Protein AF-A0A523G5W8-F1 (afdb_monomer_lite)

Structure (mmCIF, N/CA/C/O backbone):
data_AF-A0A523G5W8-F1
#
_entry.id   AF-A0A523G5W8-F1
#
loop_
_atom_site.group_PDB
_atom_site.id
_atom_site.type_symbol
_atom_site.label_atom_id
_atom_site.label_alt_id
_atom_site.label_comp_id
_atom_site.label_asym_id
_atom_site.label_entity_id
_atom_site.label_seq_id
_atom_site.pdbx_PDB_ins_code
_atom_site.Cartn_x
_atom_site.Cartn_y
_atom_site.Cartn_z
_atom_site.occupancy
_atom_site.B_iso_or_equiv
_atom_site.auth_seq_id
_atom_site.auth_comp_id
_atom_site.auth_asym_id
_atom_site.auth_atom_id
_atom_site.pdbx_PDB_model_num
ATOM 1 N N . MET A 1 1 ? 3.723 9.726 0.349 1.00 73.56 1 MET A N 1
ATOM 2 C CA . MET A 1 1 ? 2.885 10.886 0.750 1.00 73.56 1 MET A CA 1
ATOM 3 C C . MET A 1 1 ? 2.410 11.772 -0.408 1.00 73.56 1 MET A C 1
ATOM 5 O O . MET A 1 1 ? 1.254 12.168 -0.378 1.00 73.56 1 MET A O 1
ATOM 9 N N . ALA A 1 2 ? 3.226 12.083 -1.429 1.00 91.12 2 ALA A N 1
ATOM 10 C CA . ALA A 1 2 ? 2.817 12.979 -2.529 1.00 91.12 2 ALA A CA 1
ATOM 11 C C . ALA A 1 2 ? 1.546 12.518 -3.279 1.00 91.12 2 ALA A C 1
ATOM 13 O O . ALA A 1 2 ? 0.578 13.272 -3.350 1.00 91.12 2 ALA A O 1
ATOM 14 N N . ILE A 1 3 ? 1.516 11.265 -3.755 1.00 95.06 3 ILE A N 1
ATOM 15 C CA . ILE A 1 3 ? 0.357 10.681 -4.461 1.00 95.06 3 ILE A CA 1
ATOM 16 C C . ILE A 1 3 ? -0.900 10.713 -3.578 1.00 95.06 3 ILE A C 1
ATOM 18 O O . ILE A 1 3 ? -1.952 11.171 -4.020 1.00 95.06 3 ILE A O 1
ATOM 22 N N . GLY A 1 4 ? -0.775 10.297 -2.313 1.00 95.12 4 GLY A N 1
ATOM 23 C CA . GLY A 1 4 ? -1.896 10.258 -1.372 1.00 95.12 4 GLY A CA 1
ATOM 24 C C . GLY A 1 4 ? -2.529 11.625 -1.127 1.00 95.12 4 GLY A C 1
ATOM 25 O O . GLY A 1 4 ? -3.752 11.740 -1.142 1.00 95.12 4 GLY A O 1
ATOM 26 N N . ASN A 1 5 ? -1.719 12.680 -1.003 1.00 96.12 5 ASN A N 1
ATOM 27 C CA . ASN A 1 5 ? -2.231 14.046 -0.886 1.00 96.12 5 ASN A CA 1
ATOM 28 C C . ASN A 1 5 ? -3.017 14.473 -2.134 1.00 96.12 5 ASN A C 1
ATOM 30 O O . ASN A 1 5 ? -4.134 14.975 -2.012 1.00 96.12 5 ASN A O 1
ATOM 34 N N . THR A 1 6 ? -2.475 14.236 -3.332 1.00 97.06 6 THR A N 1
ATOM 35 C CA . THR A 1 6 ? -3.134 14.596 -4.599 1.00 97.06 6 THR A CA 1
ATOM 36 C C . THR A 1 6 ? -4.456 13.852 -4.787 1.00 97.06 6 THR A C 1
ATOM 38 O O . THR A 1 6 ? -5.463 14.452 -5.162 1.00 97.06 6 THR A O 1
ATOM 41 N N . ARG A 1 7 ? -4.480 12.552 -4.472 1.00 96.19 7 ARG A N 1
ATOM 42 C CA . ARG A 1 7 ? -5.667 11.694 -4.609 1.00 96.19 7 ARG A CA 1
ATOM 43 C C . ARG A 1 7 ? -6.665 11.839 -3.457 1.00 96.19 7 ARG A C 1
ATOM 45 O O . ARG A 1 7 ? -7.757 11.284 -3.546 1.00 96.19 7 ARG A O 1
ATOM 52 N N . ARG A 1 8 ? -6.330 12.604 -2.408 1.00 97.81 8 ARG A N 1
ATOM 53 C CA . ARG A 1 8 ? -7.103 12.716 -1.154 1.00 97.81 8 ARG A CA 1
ATOM 54 C C . ARG A 1 8 ? -7.315 11.356 -0.474 1.00 97.81 8 ARG A C 1
ATOM 56 O O . ARG A 1 8 ? -8.408 11.055 -0.003 1.00 97.81 8 ARG A O 1
ATOM 63 N N . ALA A 1 9 ? -6.265 10.541 -0.460 1.00 98.31 9 ALA A N 1
ATOM 64 C CA . ALA A 1 9 ? -6.221 9.276 0.261 1.00 98.31 9 ALA A CA 1
ATOM 65 C C . ALA A 1 9 ? -6.195 9.495 1.779 1.00 98.31 9 ALA A C 1
ATOM 67 O O . ALA A 1 9 ? -5.690 10.508 2.271 1.00 98.31 9 ALA A O 1
ATOM 68 N N . ASP A 1 10 ? -6.680 8.503 2.518 1.00 98.56 10 ASP A N 1
ATOM 69 C CA . ASP A 1 10 ? -6.488 8.433 3.960 1.00 98.56 10 ASP A CA 1
ATOM 70 C C . ASP A 1 10 ? -5.033 8.065 4.271 1.00 98.56 10 ASP A C 1
ATOM 72 O O . ASP A 1 10 ? -4.605 6.921 4.111 1.00 98.56 10 ASP A O 1
ATOM 76 N N . LEU A 1 11 ? -4.256 9.060 4.691 1.00 98.31 11 LEU A N 1
ATOM 77 C CA . LEU A 1 11 ? -2.820 8.903 4.895 1.00 98.31 11 LEU A CA 1
ATOM 78 C C . LEU A 1 11 ? -2.475 7.943 6.036 1.00 98.31 11 LEU A C 1
ATOM 80 O O . LEU A 1 11 ? -1.447 7.279 5.952 1.00 98.31 11 LEU A O 1
ATOM 84 N N . LEU A 1 12 ? -3.336 7.816 7.052 1.00 98.31 12 LEU A N 1
ATOM 85 C CA . LEU A 1 12 ? -3.105 6.862 8.135 1.00 98.31 12 LEU A CA 1
ATOM 86 C C . LEU A 1 12 ? -3.214 5.425 7.616 1.00 98.31 12 LEU A C 1
ATOM 88 O O . LEU A 1 12 ? -2.394 4.578 7.959 1.00 98.31 12 LEU A O 1
ATOM 92 N N . VAL A 1 13 ? -4.193 5.151 6.749 1.00 98.75 13 VAL A N 1
ATOM 93 C CA . VAL A 1 13 ? -4.319 3.835 6.105 1.00 98.75 13 VAL A CA 1
ATOM 94 C C . VAL A 1 13 ? -3.111 3.548 5.211 1.00 98.75 13 VAL A C 1
ATOM 96 O O . VAL A 1 13 ? -2.580 2.442 5.263 1.00 98.75 13 VAL A O 1
ATOM 99 N N . VAL A 1 14 ? -2.632 4.534 4.443 1.00 98.62 14 VAL A N 1
ATOM 100 C CA . VAL A 1 14 ? -1.438 4.369 3.591 1.00 98.62 14 VAL A CA 1
ATOM 101 C C . VAL A 1 14 ? -0.187 4.062 4.424 1.00 98.62 14 VAL A C 1
ATOM 103 O O . VAL A 1 14 ? 0.598 3.191 4.054 1.00 98.62 14 VAL A O 1
ATOM 106 N N . GLU A 1 15 ? 0.001 4.743 5.557 1.00 98.38 15 GLU A N 1
ATOM 107 C CA . GLU A 1 15 ? 1.122 4.488 6.472 1.00 98.38 15 GLU A CA 1
ATOM 108 C C . GLU A 1 15 ? 1.053 3.085 7.087 1.00 98.38 15 GLU A C 1
ATOM 110 O O . GLU A 1 15 ? 2.048 2.360 7.095 1.00 98.38 15 GLU A O 1
ATOM 115 N N . LEU A 1 16 ? -0.127 2.667 7.554 1.00 98.75 16 LEU A N 1
ATOM 116 C CA . LEU A 1 16 ? -0.322 1.326 8.108 1.00 98.75 16 LEU A C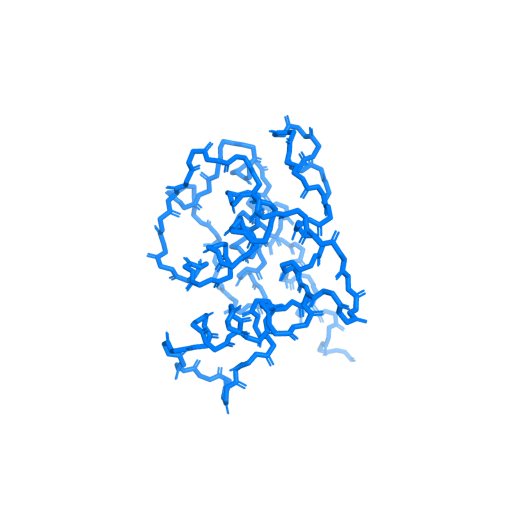A 1
ATOM 117 C C . LEU A 1 16 ? -0.126 0.236 7.050 1.00 98.75 16 LEU A C 1
ATOM 119 O O . LEU A 1 16 ? 0.493 -0.786 7.340 1.00 98.75 16 LEU A O 1
ATOM 123 N N . PHE A 1 17 ? -0.591 0.459 5.819 1.00 98.81 17 PHE A N 1
ATOM 124 C CA . PHE A 1 17 ? -0.347 -0.447 4.698 1.00 98.81 17 PHE A CA 1
ATOM 125 C C . PHE A 1 17 ? 1.156 -0.637 4.454 1.00 98.81 17 PHE A C 1
ATOM 127 O O . PHE A 1 17 ? 1.624 -1.774 4.371 1.00 98.81 17 PHE A O 1
ATOM 134 N N . ALA A 1 18 ? 1.927 0.454 4.410 1.00 98.25 18 ALA A N 1
ATOM 135 C CA . ALA A 1 18 ? 3.370 0.399 4.178 1.00 98.25 18 ALA A CA 1
ATOM 136 C C . ALA A 1 18 ? 4.105 -0.454 5.228 1.00 98.25 18 ALA A C 1
ATOM 138 O O . ALA A 1 18 ? 5.066 -1.139 4.895 1.00 98.25 18 ALA A O 1
ATOM 139 N N . LEU A 1 19 ? 3.630 -0.456 6.477 1.00 98.31 19 LEU A N 1
ATOM 140 C CA . LEU A 1 19 ? 4.205 -1.257 7.561 1.00 98.31 19 LEU A CA 1
ATOM 141 C C . LEU A 1 19 ? 3.768 -2.729 7.543 1.00 98.31 19 LEU A C 1
ATOM 143 O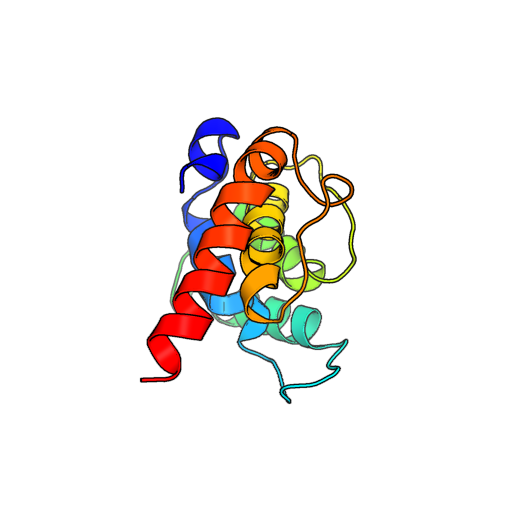 O . LEU A 1 19 ? 4.498 -3.582 8.046 1.00 98.31 19 LEU A O 1
ATOM 147 N N . LEU A 1 20 ? 2.566 -3.029 7.041 1.00 98.62 20 LEU A N 1
ATOM 148 C CA . LEU A 1 20 ? 1.900 -4.308 7.308 1.00 98.62 20 LEU A CA 1
ATOM 149 C C . LEU A 1 20 ? 1.760 -5.231 6.095 1.00 98.62 20 LEU A C 1
ATOM 151 O O . LEU A 1 20 ? 1.693 -6.440 6.318 1.00 98.62 20 LEU A O 1
ATOM 155 N N . HIS A 1 21 ? 1.713 -4.715 4.860 1.00 98.38 21 HIS A N 1
ATOM 156 C CA . HIS A 1 21 ? 1.292 -5.500 3.684 1.00 98.38 21 HIS A CA 1
ATOM 157 C C . HIS A 1 21 ? 2.123 -6.772 3.447 1.00 98.38 21 HIS A C 1
ATOM 159 O O . HIS A 1 21 ? 1.548 -7.830 3.206 1.00 98.38 21 HIS A O 1
ATOM 165 N N . ASP A 1 22 ? 3.440 -6.689 3.645 1.00 97.50 22 ASP A N 1
ATOM 166 C CA . ASP A 1 22 ? 4.378 -7.812 3.515 1.00 97.50 22 ASP A CA 1
ATOM 167 C C . ASP A 1 22 ? 4.797 -8.430 4.863 1.00 97.50 22 ASP A C 1
ATOM 169 O O . ASP A 1 22 ? 5.621 -9.344 4.917 1.00 97.50 22 ASP A O 1
ATOM 173 N N . SER A 1 23 ? 4.222 -7.977 5.983 1.00 97.62 23 SER A N 1
ATOM 174 C CA . SER A 1 23 ? 4.664 -8.382 7.332 1.00 97.62 23 SER A CA 1
ATOM 175 C C . SER A 1 23 ? 4.447 -9.864 7.651 1.00 97.62 23 SER A C 1
ATOM 177 O O . SER A 1 23 ? 5.026 -10.373 8.608 1.00 97.62 23 SER A O 1
ATOM 179 N N . GLN A 1 24 ? 3.596 -10.545 6.877 1.00 97.94 24 GLN A N 1
ATOM 180 C CA . GLN A 1 24 ? 3.250 -11.955 7.059 1.00 97.94 24 GLN A CA 1
ATOM 181 C C . GLN A 1 24 ? 3.775 -12.846 5.926 1.00 97.94 24 GLN A C 1
ATOM 183 O O . GLN A 1 24 ? 3.204 -13.911 5.674 1.00 97.94 24 GLN A O 1
ATOM 188 N N . ARG A 1 25 ? 4.847 -12.437 5.234 1.00 96.56 25 ARG A N 1
ATOM 189 C CA . ARG A 1 25 ? 5.577 -13.326 4.321 1.00 96.56 25 ARG A CA 1
ATOM 190 C C . ARG A 1 25 ? 6.231 -14.462 5.106 1.00 96.56 25 ARG A C 1
ATOM 192 O O . ARG A 1 25 ? 6.901 -14.240 6.110 1.00 96.56 25 ARG A O 1
ATOM 199 N N . GLU A 1 26 ? 6.039 -15.687 4.641 1.00 96.38 26 GLU A N 1
ATOM 200 C CA . GLU A 1 26 ? 6.683 -16.881 5.202 1.00 96.38 26 GLU A CA 1
ATOM 201 C C . GLU A 1 26 ? 8.027 -17.172 4.526 1.00 96.38 26 GLU A C 1
ATOM 203 O O . GLU A 1 26 ? 8.848 -17.920 5.058 1.00 96.38 26 GLU A O 1
ATOM 208 N N . ASN A 1 27 ? 8.257 -16.605 3.338 1.00 91.88 27 ASN A N 1
ATOM 209 C CA . ASN A 1 27 ? 9.492 -16.768 2.586 1.00 91.88 27 ASN A CA 1
ATOM 210 C C . ASN A 1 27 ? 9.749 -15.599 1.619 1.00 91.88 27 ASN A C 1
ATOM 212 O O . ASN A 1 27 ? 8.863 -14.798 1.333 1.00 91.88 27 ASN A O 1
ATOM 216 N N . GLU A 1 28 ? 10.972 -15.549 1.082 1.00 84.88 28 GLU A N 1
ATOM 217 C CA . GLU A 1 28 ? 11.422 -14.506 0.149 1.00 84.88 28 GLU A CA 1
ATOM 218 C C . GLU A 1 28 ? 11.030 -14.747 -1.320 1.00 84.88 28 GLU A C 1
ATOM 220 O O . GLU A 1 28 ? 11.265 -13.890 -2.170 1.00 84.88 28 GLU A O 1
ATOM 225 N N . GLY A 1 29 ? 10.444 -15.904 -1.631 1.00 85.31 29 GLY A N 1
ATOM 226 C CA . GLY A 1 29 ? 10.042 -16.297 -2.976 1.00 85.31 29 GLY A CA 1
ATOM 227 C C . GLY A 1 29 ? 8.555 -16.062 -3.240 1.00 85.31 29 GLY A C 1
ATOM 228 O O . GLY A 1 29 ? 8.025 -14.971 -3.034 1.00 85.31 29 GLY A O 1
ATOM 229 N N . ILE A 1 30 ? 7.893 -17.102 -3.753 1.00 84.88 30 ILE A N 1
ATOM 230 C CA . ILE A 1 30 ? 6.463 -17.087 -4.065 1.00 84.88 30 ILE A CA 1
ATOM 231 C C . ILE A 1 30 ? 5.684 -17.441 -2.798 1.00 84.88 30 ILE A C 1
ATOM 233 O O . ILE A 1 30 ? 5.818 -18.540 -2.260 1.00 84.88 30 ILE A O 1
ATOM 237 N N . ASP A 1 31 ? 4.829 -16.525 -2.361 1.00 93.38 31 ASP A N 1
ATOM 238 C CA . ASP A 1 31 ? 3.989 -16.706 -1.182 1.00 93.38 31 ASP A CA 1
ATOM 239 C C . ASP A 1 31 ? 2.578 -16.165 -1.444 1.00 93.38 31 ASP A C 1
ATOM 241 O O . ASP A 1 31 ? 2.245 -15.082 -0.988 1.00 93.38 31 ASP A O 1
ATOM 245 N N . PRO A 1 32 ? 1.717 -16.855 -2.206 1.00 91.25 32 PRO A N 1
ATOM 246 C CA . PRO A 1 32 ? 0.459 -16.272 -2.681 1.00 91.25 32 PRO A CA 1
ATOM 247 C C . PRO A 1 32 ? -0.527 -15.907 -1.560 1.00 91.25 32 PRO A C 1
ATOM 249 O O . PRO A 1 32 ? -1.435 -15.120 -1.786 1.00 91.25 32 PRO A O 1
ATOM 252 N N . GLY A 1 33 ? -0.357 -16.467 -0.357 1.00 96.44 33 GLY A N 1
ATOM 253 C CA . GLY A 1 33 ? -1.236 -16.229 0.791 1.00 96.44 33 GLY A CA 1
ATOM 254 C C . GLY A 1 33 ? -0.793 -15.100 1.726 1.00 96.44 33 GLY A C 1
ATOM 255 O O . GLY A 1 33 ? -1.473 -14.860 2.724 1.00 96.44 33 GLY A O 1
ATOM 256 N N . HIS A 1 34 ? 0.333 -14.421 1.463 1.00 97.94 34 HIS A N 1
ATOM 257 C CA . HIS A 1 34 ? 0.847 -13.398 2.386 1.00 97.94 34 HIS A CA 1
ATOM 258 C C . HIS A 1 34 ? -0.126 -12.229 2.572 1.00 97.94 34 HIS A C 1
ATOM 260 O O . HIS A 1 34 ? -0.319 -11.794 3.706 1.00 97.94 34 HIS A O 1
ATOM 266 N N . GLY A 1 35 ? -0.798 -11.783 1.505 1.00 98.19 35 GLY A N 1
ATOM 267 C CA . GLY A 1 35 ? -1.804 -10.721 1.574 1.00 98.19 35 GLY A CA 1
ATOM 268 C C . GLY A 1 35 ? -2.978 -11.079 2.491 1.00 98.19 35 GLY A C 1
ATOM 269 O O . GLY A 1 35 ? -3.356 -10.280 3.346 1.00 98.19 35 GLY A O 1
ATOM 270 N N . ASP A 1 36 ? -3.519 -12.298 2.384 1.00 98.50 36 ASP A N 1
ATOM 271 C CA . ASP A 1 36 ? -4.599 -12.773 3.262 1.00 98.50 36 ASP A CA 1
ATOM 272 C C . ASP A 1 36 ? -4.163 -12.787 4.732 1.00 98.50 36 ASP A C 1
ATOM 274 O O . ASP A 1 36 ? -4.836 -12.210 5.592 1.00 98.50 36 ASP A O 1
ATOM 278 N N . ARG A 1 37 ? -2.999 -13.387 5.023 1.00 98.69 37 ARG A N 1
ATOM 279 C CA . ARG A 1 37 ? -2.467 -13.458 6.392 1.00 98.69 37 ARG A CA 1
ATOM 280 C C . ARG A 1 37 ? -2.186 -12.067 6.960 1.00 98.69 37 ARG A C 1
ATOM 282 O O . ARG A 1 37 ? -2.504 -11.806 8.118 1.00 98.69 37 ARG A O 1
ATOM 289 N N . ALA A 1 38 ? -1.616 -11.167 6.160 1.00 98.69 38 ALA A N 1
ATOM 290 C CA . ALA A 1 38 ? -1.318 -9.799 6.567 1.00 98.69 38 ALA A CA 1
ATOM 291 C C . ALA A 1 38 ? -2.586 -8.976 6.825 1.00 98.69 38 ALA A C 1
ATOM 293 O O . ALA A 1 38 ? -2.623 -8.206 7.787 1.00 98.69 38 ALA A O 1
ATOM 294 N N . ALA A 1 39 ? -3.642 -9.163 6.030 1.00 98.81 39 ALA A N 1
ATOM 295 C CA . ALA A 1 39 ? -4.917 -8.485 6.240 1.00 98.81 39 ALA A CA 1
ATOM 296 C C . ALA A 1 39 ? -5.593 -8.944 7.542 1.00 98.81 39 ALA A C 1
ATOM 298 O O . ALA A 1 39 ? -6.067 -8.107 8.317 1.00 98.81 39 ALA A O 1
ATOM 299 N N . ASP A 1 40 ? -5.591 -10.254 7.808 1.00 98.75 40 ASP A N 1
ATOM 300 C CA . ASP A 1 40 ? -6.129 -10.826 9.046 1.00 98.75 40 ASP A CA 1
ATOM 301 C C . ASP A 1 40 ? -5.308 -10.374 10.269 1.00 98.75 40 ASP A C 1
ATOM 303 O O . ASP A 1 40 ? -5.867 -10.023 11.314 1.00 98.75 40 ASP A O 1
ATOM 307 N N . PHE A 1 41 ? -3.979 -10.304 10.127 1.00 98.69 41 PHE A N 1
ATOM 308 C CA . PHE A 1 41 ? -3.091 -9.775 11.158 1.00 98.69 41 PHE A CA 1
ATOM 309 C C . PHE A 1 41 ? -3.381 -8.298 11.450 1.00 98.69 41 PHE A C 1
ATOM 311 O O . PHE A 1 41 ? -3.578 -7.942 12.611 1.00 98.69 41 PHE A O 1
ATOM 318 N N . ALA A 1 42 ? -3.499 -7.450 10.424 1.00 98.69 42 ALA A N 1
ATOM 319 C CA . ALA A 1 42 ? -3.849 -6.039 10.584 1.00 98.69 42 ALA A CA 1
ATOM 320 C C . ALA A 1 42 ? -5.194 -5.861 11.315 1.00 98.69 42 ALA A C 1
ATOM 322 O O . ALA A 1 42 ? -5.285 -5.120 12.296 1.00 98.69 42 ALA A O 1
ATOM 323 N N . ALA A 1 43 ? -6.224 -6.621 10.931 1.00 98.69 43 ALA A N 1
ATOM 324 C CA . ALA A 1 43 ? -7.511 -6.603 11.624 1.00 98.69 43 ALA A CA 1
ATOM 325 C C . ALA A 1 43 ? -7.385 -6.963 13.115 1.00 98.69 43 ALA A C 1
ATOM 327 O O . ALA A 1 43 ? -7.991 -6.308 13.966 1.00 98.69 43 ALA A O 1
ATOM 328 N N . ALA A 1 44 ? -6.557 -7.955 13.451 1.00 98.50 44 ALA A N 1
ATOM 329 C CA . ALA A 1 44 ? -6.325 -8.385 14.829 1.00 98.50 44 ALA A CA 1
ATOM 330 C C . ALA A 1 44 ? -5.520 -7.383 15.687 1.00 98.50 44 ALA A C 1
ATOM 332 O O . ALA A 1 44 ? -5.539 -7.493 16.925 1.00 98.50 44 ALA A O 1
ATOM 333 N N . LEU A 1 45 ? -4.803 -6.443 15.057 1.00 98.50 45 LEU A N 1
ATOM 334 C CA . LEU A 1 45 ? -4.066 -5.356 15.715 1.00 98.50 45 LEU A CA 1
ATOM 335 C C . LEU A 1 45 ? -4.925 -4.104 15.955 1.00 98.50 45 LEU A C 1
ATOM 337 O O . LEU A 1 45 ? -4.594 -3.313 16.849 1.00 98.50 45 LEU A O 1
ATOM 341 N N . ASN A 1 46 ? -6.020 -3.924 15.208 1.00 98.38 46 ASN A N 1
ATOM 342 C CA . ASN A 1 46 ? -6.943 -2.813 15.429 1.00 98.38 46 ASN A CA 1
ATOM 343 C C . ASN A 1 46 ? -7.522 -2.867 16.856 1.00 98.38 46 ASN A C 1
ATOM 345 O O . ASN A 1 46 ? -7.760 -3.937 17.416 1.00 98.38 46 ASN A O 1
ATOM 349 N N . LEU A 1 47 ? -7.714 -1.697 17.460 1.00 97.56 47 LEU A N 1
ATOM 350 C CA . LEU A 1 47 ? -8.055 -1.461 18.870 1.00 97.56 47 LEU A CA 1
ATOM 351 C C . LEU A 1 47 ? -6.988 -1.885 19.899 1.00 97.56 47 LEU A C 1
ATOM 353 O O . LEU A 1 47 ? -7.193 -1.684 21.096 1.00 97.56 47 LEU A O 1
ATOM 357 N N . LYS A 1 48 ? -5.842 -2.433 19.469 1.00 97.44 48 LYS A N 1
ATOM 358 C CA . LYS A 1 48 ? -4.676 -2.689 20.340 1.00 97.44 48 LYS A CA 1
ATOM 359 C C . LYS A 1 48 ? -3.544 -1.700 20.092 1.00 97.44 48 LYS A C 1
ATOM 361 O O . LYS A 1 48 ? -2.948 -1.214 21.047 1.00 97.44 48 LYS A O 1
ATOM 366 N N . PHE A 1 49 ? -3.253 -1.421 18.821 1.00 97.94 49 PHE A N 1
ATOM 367 C CA . PHE A 1 49 ? -2.144 -0.549 18.410 1.00 97.94 49 PHE A CA 1
ATOM 368 C C . PHE A 1 49 ? -2.595 0.702 17.653 1.00 97.94 49 PHE A C 1
ATOM 370 O O . PHE A 1 49 ? -1.882 1.701 17.639 1.00 97.94 49 PHE A O 1
ATOM 377 N N . TYR A 1 50 ? -3.779 0.663 17.051 1.00 97.38 50 TYR A N 1
ATOM 378 C CA . TYR A 1 50 ? -4.408 1.782 16.355 1.00 97.38 50 TYR A CA 1
ATOM 379 C C . TYR A 1 50 ? -5.929 1.641 16.434 1.00 97.38 50 TYR A C 1
ATOM 381 O O . TYR A 1 50 ? -6.425 0.558 16.726 1.00 97.38 50 TYR A O 1
ATOM 389 N N . ASP A 1 51 ? -6.661 2.728 16.203 1.00 98.06 51 ASP A N 1
ATOM 390 C CA . ASP A 1 51 ? -8.126 2.778 16.291 1.00 98.06 51 ASP A CA 1
ATOM 391 C C . ASP A 1 51 ? -8.704 3.311 14.974 1.00 98.06 51 ASP A C 1
ATOM 393 O O . ASP A 1 51 ? -8.973 4.504 14.812 1.00 98.06 51 ASP A O 1
ATOM 397 N N . LEU A 1 52 ? -8.797 2.422 13.983 1.00 98.56 52 LEU A N 1
ATOM 398 C CA . LEU A 1 52 ? -9.402 2.724 12.691 1.00 98.56 52 LEU A CA 1
ATOM 399 C C . LEU A 1 52 ? -10.920 2.583 12.761 1.00 98.56 52 LEU A C 1
ATOM 401 O O . LEU A 1 52 ? -11.456 1.594 13.272 1.00 98.56 52 LEU A O 1
ATOM 405 N N . LYS A 1 53 ? -11.623 3.531 12.133 1.00 98.50 53 LYS A N 1
ATOM 406 C CA . LYS A 1 53 ? -13.059 3.396 11.865 1.00 98.50 53 LYS A CA 1
ATOM 407 C C . LYS A 1 53 ? -13.311 2.179 10.968 1.00 98.50 53 LYS A C 1
ATOM 409 O O . LYS A 1 53 ? -12.446 1.846 10.156 1.00 98.50 53 LYS A O 1
ATOM 414 N N . PRO A 1 54 ? -14.521 1.588 10.994 1.00 98.44 54 PRO A N 1
ATOM 415 C CA . PRO A 1 54 ? -14.840 0.419 10.175 1.00 98.44 54 PRO A CA 1
ATOM 416 C C . PRO A 1 54 ? -14.490 0.573 8.688 1.00 98.44 54 PRO A C 1
ATOM 418 O O . PRO A 1 54 ? -13.924 -0.341 8.105 1.00 98.44 54 PRO A O 1
ATOM 421 N N . SER A 1 55 ? -14.743 1.742 8.089 1.00 98.31 55 SER A N 1
ATOM 422 C CA . SER A 1 55 ? -14.409 2.003 6.682 1.00 98.31 55 SER A CA 1
ATOM 423 C C . SER A 1 55 ? -12.903 2.084 6.414 1.00 98.31 55 SER A C 1
ATOM 425 O O . SER A 1 55 ? -12.447 1.641 5.370 1.00 98.31 55 SER A O 1
ATOM 427 N N . GLN A 1 56 ? -12.123 2.640 7.346 1.00 98.81 56 GLN A N 1
ATOM 428 C CA . GLN A 1 56 ? -10.664 2.720 7.214 1.00 98.81 56 GLN A CA 1
ATOM 429 C C . GLN A 1 56 ? -10.032 1.336 7.378 1.00 98.81 56 GLN A C 1
ATOM 431 O O . GLN A 1 56 ? -9.092 0.997 6.666 1.00 98.81 56 GLN A O 1
ATOM 436 N N . LEU A 1 57 ? -10.563 0.531 8.305 1.00 98.81 57 LEU A N 1
ATOM 437 C CA . LEU A 1 57 ? -10.117 -0.842 8.496 1.00 98.81 57 LEU A CA 1
ATOM 438 C C . LEU A 1 57 ? -10.413 -1.696 7.258 1.00 98.81 57 LEU A C 1
ATOM 440 O O . LEU A 1 57 ? -9.542 -2.431 6.811 1.00 98.81 57 LEU A O 1
ATOM 444 N N . ASP A 1 58 ? -11.606 -1.553 6.680 1.00 98.81 58 ASP A N 1
ATOM 445 C CA . ASP A 1 58 ? -11.986 -2.227 5.435 1.00 98.81 58 ASP A CA 1
ATOM 446 C C . ASP A 1 58 ? -11.064 -1.841 4.266 1.00 98.81 58 ASP A C 1
ATOM 448 O O . ASP A 1 58 ? -10.553 -2.714 3.562 1.00 98.81 58 ASP A O 1
ATOM 452 N N . GLN A 1 59 ? -10.752 -0.546 4.123 1.00 98.88 59 GLN A N 1
ATOM 453 C CA . GLN A 1 59 ? -9.772 -0.062 3.145 1.00 98.88 59 GLN A CA 1
ATOM 454 C C . GLN A 1 59 ? -8.382 -0.666 3.376 1.00 98.88 59 GLN A C 1
ATOM 456 O O . GLN A 1 59 ? -7.766 -1.134 2.421 1.00 98.88 59 GLN A O 1
ATOM 461 N N . LEU A 1 60 ? -7.890 -0.683 4.622 1.00 98.88 60 LEU A N 1
ATOM 462 C CA . LEU A 1 60 ? -6.584 -1.252 4.963 1.00 98.88 60 LEU A CA 1
ATOM 463 C C . LEU A 1 60 ? -6.527 -2.748 4.634 1.00 98.88 60 LEU A C 1
ATOM 465 O O . LEU A 1 60 ? -5.618 -3.190 3.935 1.00 98.88 60 LEU A O 1
ATOM 469 N N . CYS A 1 61 ? -7.504 -3.524 5.105 1.00 98.88 61 CYS A N 1
ATOM 470 C CA . CYS A 1 61 ? -7.556 -4.965 4.879 1.00 98.88 61 CYS A CA 1
ATOM 471 C C . CYS A 1 61 ? -7.696 -5.304 3.390 1.00 98.88 61 CYS A C 1
ATOM 473 O O . CYS A 1 61 ? -7.017 -6.211 2.918 1.00 98.88 61 CYS A O 1
ATOM 475 N N . THR A 1 62 ? -8.518 -4.564 2.640 1.00 98.81 62 THR A N 1
ATOM 476 C CA . THR A 1 62 ? -8.665 -4.744 1.186 1.00 98.81 62 THR A CA 1
ATOM 477 C C . THR A 1 62 ? -7.370 -4.412 0.453 1.00 98.81 62 THR A C 1
ATOM 479 O O . THR A 1 62 ? -6.917 -5.194 -0.383 1.00 98.81 62 THR A O 1
ATOM 482 N N . ALA A 1 63 ? -6.742 -3.280 0.788 1.00 98.75 63 ALA A N 1
ATOM 483 C CA . ALA A 1 63 ? -5.484 -2.878 0.177 1.00 98.75 63 ALA A CA 1
ATOM 484 C C . ALA A 1 63 ? -4.395 -3.931 0.410 1.00 98.75 63 ALA A C 1
ATOM 486 O O . ALA A 1 63 ? -3.742 -4.328 -0.549 1.00 98.75 63 ALA A O 1
ATOM 487 N N . ILE A 1 64 ? -4.244 -4.418 1.648 1.00 98.81 64 ILE A N 1
ATOM 488 C CA . ILE A 1 64 ? -3.270 -5.459 1.998 1.00 98.81 64 ILE A CA 1
ATOM 489 C C . ILE A 1 64 ? -3.566 -6.769 1.263 1.00 98.81 64 ILE A C 1
ATOM 491 O O . ILE A 1 64 ? -2.6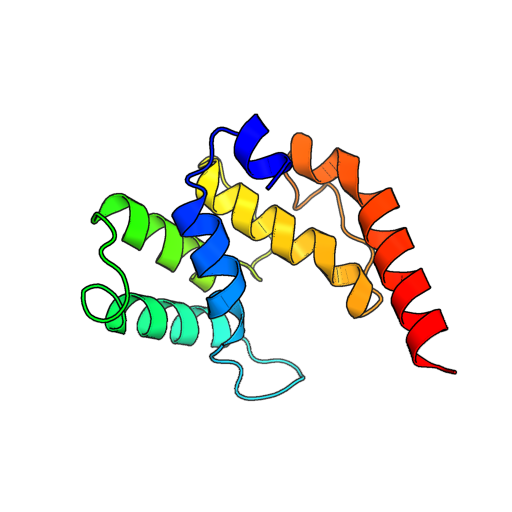54 -7.344 0.674 1.00 98.81 64 ILE A O 1
ATOM 495 N N . ARG A 1 65 ? -4.820 -7.234 1.265 1.00 98.56 65 ARG A N 1
ATOM 496 C CA . ARG A 1 65 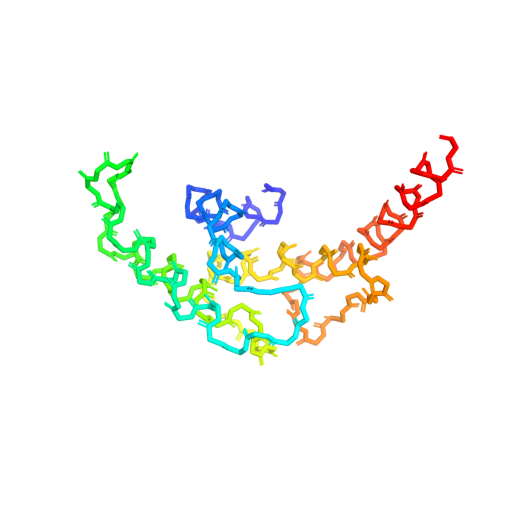? -5.175 -8.555 0.731 1.00 98.56 65 ARG A CA 1
ATOM 497 C C . ARG A 1 65 ? -4.842 -8.707 -0.751 1.00 98.56 65 ARG A C 1
ATOM 499 O O . ARG A 1 65 ? -4.333 -9.746 -1.147 1.00 98.56 65 ARG A O 1
ATOM 506 N N . PHE A 1 66 ? -5.087 -7.661 -1.538 1.00 98.19 66 PHE A N 1
ATOM 507 C CA . PHE A 1 66 ? -5.051 -7.730 -3.002 1.00 98.19 66 PHE A CA 1
ATOM 508 C C . PHE A 1 66 ? -3.916 -6.918 -3.645 1.00 98.19 66 PHE A C 1
ATOM 510 O O . PHE A 1 66 ? -3.932 -6.686 -4.855 1.00 98.19 66 PHE A O 1
ATOM 517 N N . HIS A 1 67 ? -2.919 -6.452 -2.879 1.00 97.69 67 HIS A N 1
ATOM 518 C CA . HIS A 1 67 ? -1.873 -5.580 -3.439 1.00 97.69 67 HIS A CA 1
ATOM 519 C C . HIS A 1 67 ? -1.092 -6.231 -4.597 1.00 97.69 67 HIS A C 1
ATOM 521 O O . HIS A 1 67 ? -0.770 -5.556 -5.583 1.00 97.69 67 HIS A O 1
ATOM 527 N N . SER A 1 68 ? -0.909 -7.554 -4.535 1.00 94.50 68 SER A N 1
ATOM 528 C CA . SER A 1 68 ? -0.190 -8.364 -5.525 1.00 94.50 68 SER A CA 1
ATOM 529 C C . SER A 1 68 ? -1.025 -8.817 -6.742 1.00 94.50 68 SER A C 1
ATOM 531 O O . SER A 1 68 ? -0.462 -9.372 -7.686 1.00 94.50 68 SER A O 1
ATOM 533 N N . ASP A 1 69 ? -2.337 -8.553 -6.790 1.00 93.44 69 ASP A N 1
ATOM 534 C CA . ASP A 1 69 ? -3.242 -9.147 -7.800 1.00 93.44 69 ASP A CA 1
ATOM 535 C C . ASP A 1 69 ? -3.216 -8.438 -9.168 1.00 93.44 69 ASP A C 1
ATOM 537 O O . ASP A 1 69 ? -3.750 -8.934 -10.162 1.00 93.44 69 ASP A O 1
ATOM 541 N N . GLY A 1 70 ? -2.560 -7.278 -9.255 1.00 89.38 70 GLY A N 1
ATOM 542 C CA . GLY A 1 70 ? -2.373 -6.556 -10.518 1.00 89.38 70 GLY A CA 1
ATOM 543 C C . GLY A 1 70 ? -3.617 -5.819 -11.031 1.00 89.38 70 GLY A C 1
ATOM 544 O O . GLY A 1 70 ? -3.710 -5.529 -12.224 1.00 89.38 70 GLY A O 1
ATOM 545 N N . GLU A 1 71 ? -4.569 -5.492 -10.159 1.00 92.69 71 GLU A N 1
ATOM 546 C CA . GLU A 1 71 ? -5.744 -4.677 -10.497 1.00 92.69 71 GLU A CA 1
ATOM 547 C C . GLU A 1 71 ? -5.539 -3.185 -10.196 1.00 92.69 71 GLU A C 1
ATOM 549 O O . GLU A 1 71 ? -4.643 -2.811 -9.442 1.00 92.69 71 GLU A O 1
ATOM 554 N N . ILE A 1 72 ? -6.394 -2.320 -10.752 1.00 96.62 72 ILE A N 1
ATOM 555 C CA . ILE A 1 72 ? -6.542 -0.924 -10.311 1.00 96.62 72 ILE A CA 1
ATOM 556 C C . ILE A 1 72 ? -7.878 -0.746 -9.589 1.00 96.62 72 ILE A C 1
ATOM 558 O O . ILE A 1 72 ? -8.861 -1.404 -9.922 1.00 96.62 72 ILE A O 1
ATOM 562 N N . HIS A 1 73 ? -7.934 0.176 -8.635 1.00 98.06 73 HIS A N 1
ATOM 563 C CA . HIS A 1 73 ? -9.102 0.427 -7.806 1.00 98.06 73 HIS A CA 1
ATOM 564 C C . HIS A 1 73 ? -9.552 1.893 -7.882 1.00 98.06 73 HIS A C 1
ATOM 566 O O . HIS A 1 73 ? -8.748 2.817 -8.027 1.00 98.06 73 HIS A O 1
ATOM 572 N N . SER A 1 74 ? -10.863 2.127 -7.779 1.00 97.44 74 SER A N 1
ATOM 573 C CA . SER A 1 74 ? -11.437 3.479 -7.827 1.00 97.44 74 SER A CA 1
ATOM 574 C C . SER A 1 74 ? -11.312 4.238 -6.505 1.00 97.44 74 SER A C 1
ATOM 576 O O . SER A 1 74 ? -11.286 5.468 -6.510 1.00 97.44 74 SER A O 1
ATOM 578 N N . ASP A 1 75 ? -11.246 3.527 -5.376 1.00 98.50 75 ASP A N 1
ATOM 579 C CA . ASP A 1 75 ? -10.997 4.139 -4.066 1.00 98.50 75 ASP A CA 1
ATOM 580 C C . ASP A 1 75 ? -9.578 4.744 -4.021 1.00 98.50 75 ASP A C 1
ATOM 582 O O . ASP A 1 75 ? -8.598 4.040 -4.299 1.00 98.50 75 ASP A O 1
ATOM 586 N N . PRO A 1 76 ? -9.439 6.041 -3.688 1.00 98.44 76 PRO A N 1
ATOM 587 C CA . PRO A 1 76 ? -8.153 6.724 -3.722 1.00 98.44 76 PRO A CA 1
ATOM 588 C C . PRO A 1 76 ? -7.159 6.195 -2.686 1.00 98.44 76 PRO A C 1
ATOM 590 O O . PRO A 1 76 ? -5.961 6.203 -2.970 1.00 98.44 76 PRO A O 1
ATOM 593 N N . THR A 1 77 ? -7.623 5.731 -1.525 1.00 98.75 77 THR A N 1
ATOM 594 C CA . THR A 1 77 ? -6.779 5.186 -0.458 1.00 98.75 77 THR A CA 1
ATOM 595 C C . THR A 1 77 ? -6.196 3.844 -0.873 1.00 98.75 77 THR A C 1
ATOM 597 O O . THR A 1 77 ? -4.974 3.691 -0.864 1.00 98.75 77 THR A O 1
ATOM 600 N N . ILE A 1 78 ? -7.047 2.911 -1.314 1.00 98.81 78 ILE A N 1
ATOM 601 C CA . ILE A 1 78 ? -6.615 1.575 -1.758 1.00 98.81 78 ILE A CA 1
ATOM 602 C C . ILE A 1 78 ? -5.636 1.697 -2.928 1.00 98.81 78 ILE A C 1
ATOM 604 O O . ILE A 1 78 ? -4.533 1.158 -2.871 1.00 98.81 78 ILE A O 1
ATOM 608 N N . GLN A 1 79 ? -5.982 2.483 -3.953 1.00 98.62 79 GLN A N 1
ATOM 609 C CA . GLN A 1 79 ? -5.098 2.642 -5.107 1.00 98.62 79 GLN A CA 1
ATOM 610 C C . GLN A 1 79 ? -3.774 3.321 -4.740 1.00 98.62 79 GLN A C 1
ATOM 612 O O . GLN A 1 79 ? -2.748 2.959 -5.297 1.00 98.62 79 GLN A O 1
ATOM 617 N N . THR A 1 80 ? -3.759 4.271 -3.798 1.00 98.69 80 THR A N 1
ATOM 618 C CA . THR A 1 80 ? -2.499 4.903 -3.361 1.00 98.69 80 THR A CA 1
ATOM 619 C C . THR A 1 80 ? -1.575 3.900 -2.670 1.00 98.69 80 THR A C 1
ATOM 621 O O . THR A 1 80 ? -0.362 3.971 -2.858 1.00 98.69 80 THR A O 1
ATOM 624 N N . CYS A 1 81 ? -2.131 2.968 -1.890 1.00 98.69 81 CYS A N 1
ATOM 625 C CA . CYS A 1 81 ? -1.362 1.881 -1.285 1.00 98.69 81 CYS A CA 1
ATOM 626 C C . CYS A 1 81 ? -0.692 1.028 -2.369 1.00 98.69 81 CYS A C 1
ATOM 628 O O . CYS A 1 81 ? 0.519 0.826 -2.347 1.00 98.69 81 CYS A O 1
ATOM 630 N N . TRP A 1 82 ? -1.470 0.607 -3.367 1.00 98.62 82 TRP A N 1
ATOM 631 C CA . TRP A 1 82 ? -0.965 -0.200 -4.477 1.00 98.62 82 TRP A CA 1
ATOM 632 C C . TRP A 1 82 ? 0.008 0.558 -5.377 1.00 98.62 82 TRP A C 1
ATOM 634 O O . TRP A 1 82 ? 0.975 -0.027 -5.850 1.00 98.62 82 TRP A O 1
ATOM 644 N N . ASP A 1 83 ? -0.210 1.857 -5.600 1.00 98.44 83 ASP A N 1
ATOM 645 C CA . ASP A 1 83 ? 0.737 2.698 -6.330 1.00 98.44 83 ASP A CA 1
ATOM 646 C C . ASP A 1 83 ? 2.092 2.719 -5.622 1.00 98.44 83 ASP A C 1
ATOM 648 O O . ASP A 1 83 ? 3.121 2.573 -6.275 1.00 98.44 83 ASP A O 1
ATOM 652 N N . ALA A 1 84 ? 2.096 2.890 -4.296 1.00 97.50 84 ALA A N 1
ATOM 653 C CA . ALA A 1 84 ? 3.321 2.944 -3.508 1.00 97.50 84 ALA A CA 1
ATOM 654 C C . ALA A 1 84 ? 4.097 1.620 -3.560 1.00 97.50 84 ALA A C 1
ATOM 656 O O . ALA A 1 84 ? 5.290 1.642 -3.847 1.00 97.50 84 ALA A O 1
ATOM 657 N N . ASP A 1 85 ? 3.420 0.489 -3.349 1.00 97.62 85 ASP A N 1
ATOM 658 C CA . ASP A 1 85 ? 4.035 -0.841 -3.436 1.00 97.62 85 ASP A CA 1
ATOM 659 C C . ASP A 1 85 ? 4.594 -1.124 -4.845 1.00 97.62 85 ASP A C 1
ATOM 661 O O . ASP A 1 85 ? 5.763 -1.470 -5.026 1.00 97.62 85 ASP A O 1
ATOM 665 N N . ARG A 1 86 ? 3.796 -0.862 -5.885 1.00 97.62 86 ARG A N 1
ATOM 666 C CA . ARG A 1 86 ? 4.186 -1.158 -7.271 1.00 97.62 86 ARG A CA 1
ATOM 667 C C . ARG A 1 86 ? 5.278 -0.242 -7.800 1.00 97.62 86 ARG A C 1
ATOM 669 O O . ARG A 1 86 ? 6.056 -0.673 -8.647 1.00 97.62 86 ARG A O 1
ATOM 676 N N . LEU A 1 87 ? 5.350 1.006 -7.337 1.00 97.50 87 LEU A N 1
ATOM 677 C CA . LEU A 1 87 ? 6.458 1.908 -7.665 1.00 97.50 87 LEU A CA 1
ATOM 678 C C . LEU A 1 87 ? 7.780 1.452 -7.034 1.00 97.50 87 LEU A C 1
ATOM 680 O O . LEU A 1 87 ? 8.839 1.778 -7.566 1.00 97.50 87 LEU A O 1
ATOM 684 N N . ASP A 1 88 ? 7.726 0.659 -5.965 1.00 95.88 88 ASP A N 1
ATOM 685 C CA . ASP A 1 88 ? 8.900 0.151 -5.256 1.00 95.88 88 ASP A CA 1
ATOM 686 C C . ASP A 1 88 ? 9.445 -1.173 -5.842 1.00 95.88 88 ASP A C 1
ATOM 688 O O . ASP A 1 88 ? 10.532 -1.624 -5.482 1.00 95.88 88 ASP A O 1
ATOM 692 N N . LEU A 1 89 ? 8.754 -1.772 -6.823 1.00 95.38 89 LEU A N 1
ATOM 693 C CA . LEU A 1 89 ? 9.174 -3.004 -7.517 1.00 95.38 89 LEU A CA 1
ATOM 694 C C . LEU A 1 89 ? 10.550 -2.909 -8.200 1.00 95.38 89 LEU A C 1
ATOM 696 O O . LEU A 1 89 ? 11.194 -3.931 -8.461 1.00 95.38 89 LEU A O 1
ATOM 700 N N . GLY A 1 90 ? 11.039 -1.695 -8.457 1.00 95.50 90 GLY A N 1
ATOM 701 C CA . GLY A 1 90 ? 12.380 -1.483 -8.990 1.00 95.50 90 GLY A CA 1
ATOM 702 C C . GLY A 1 90 ? 13.482 -2.078 -8.101 1.00 95.50 90 GLY A C 1
ATOM 703 O O . GLY A 1 90 ? 14.488 -2.559 -8.625 1.00 95.50 90 GLY A O 1
ATOM 704 N N . ARG A 1 91 ? 13.255 -2.178 -6.778 1.00 93.25 91 ARG A N 1
ATOM 705 C CA . ARG A 1 91 ? 14.200 -2.782 -5.818 1.00 93.25 91 ARG A CA 1
ATOM 706 C C . ARG A 1 91 ? 14.525 -4.245 -6.135 1.00 93.25 91 ARG A C 1
ATOM 708 O O . ARG A 1 91 ? 15.625 -4.705 -5.851 1.00 93.25 91 ARG A O 1
ATOM 715 N N . ILE A 1 92 ? 13.586 -4.957 -6.764 1.00 91.31 92 ILE A N 1
ATOM 716 C CA . ILE A 1 92 ? 13.741 -6.349 -7.215 1.00 91.31 92 ILE A CA 1
ATOM 717 C C . ILE A 1 92 ? 13.956 -6.457 -8.735 1.00 91.31 92 ILE A C 1
ATOM 719 O O . ILE A 1 92 ? 13.804 -7.527 -9.319 1.00 91.31 92 ILE A O 1
ATOM 723 N N . GLY A 1 93 ? 14.309 -5.349 -9.394 1.00 93.06 93 GLY A N 1
ATOM 724 C CA . GLY A 1 93 ? 14.649 -5.309 -10.816 1.00 93.06 93 GLY A CA 1
ATOM 725 C C . GLY A 1 93 ? 13.456 -5.218 -11.770 1.00 93.06 93 GLY A C 1
ATOM 726 O O . GLY A 1 93 ? 13.641 -5.349 -12.981 1.00 93.06 93 GLY A O 1
ATOM 727 N N . ILE A 1 94 ? 12.242 -4.973 -11.271 1.00 94.12 94 ILE A N 1
ATOM 728 C CA . ILE A 1 94 ? 11.032 -4.888 -12.097 1.00 94.12 94 ILE A CA 1
ATOM 729 C C . ILE A 1 94 ? 10.676 -3.418 -12.338 1.00 94.12 94 ILE A C 1
ATOM 731 O O . ILE A 1 94 ? 10.389 -2.676 -11.403 1.00 94.12 94 ILE A O 1
ATOM 735 N N . LYS A 1 95 ? 10.650 -2.989 -13.607 1.00 96.94 95 LYS A N 1
ATOM 736 C CA . LYS A 1 95 ? 10.188 -1.638 -13.961 1.00 96.94 95 LYS A CA 1
ATOM 737 C C . LYS A 1 95 ? 8.656 -1.550 -13.815 1.00 96.94 95 LYS A C 1
ATOM 739 O O . LYS A 1 95 ? 7.963 -2.356 -14.445 1.00 96.94 95 LYS A O 1
ATOM 744 N N . PRO A 1 96 ? 8.111 -0.593 -13.035 1.00 97.00 96 PRO A N 1
ATOM 745 C CA . PRO A 1 96 ? 6.666 -0.444 -12.868 1.00 97.00 96 PRO A CA 1
ATOM 746 C C . PRO A 1 96 ? 5.947 -0.160 -14.195 1.00 97.00 96 PRO A C 1
ATOM 748 O O . PRO A 1 96 ? 6.501 0.459 -15.106 1.00 97.00 96 PRO A O 1
ATOM 751 N N . SER A 1 97 ? 4.688 -0.590 -14.305 1.00 97.12 97 SER A N 1
ATOM 752 C CA . SER A 1 97 ? 3.864 -0.410 -15.507 1.00 97.12 97 SER A CA 1
ATOM 753 C C . SER A 1 97 ? 2.664 0.487 -15.227 1.00 97.12 97 SER A C 1
ATOM 755 O O . SER A 1 97 ? 1.929 0.263 -14.266 1.00 97.12 97 SER A O 1
ATOM 757 N N . THR A 1 98 ? 2.399 1.435 -16.128 1.00 97.38 98 THR A N 1
ATOM 758 C CA . THR A 1 98 ? 1.215 2.313 -16.080 1.00 97.38 98 THR A CA 1
ATOM 759 C C . THR A 1 98 ? -0.107 1.543 -16.065 1.00 97.38 98 THR A C 1
ATOM 761 O O . THR A 1 98 ? -1.105 2.059 -15.577 1.00 97.38 98 THR A O 1
ATOM 764 N N . LYS A 1 99 ? -0.130 0.292 -16.551 1.00 97.12 99 LYS A N 1
ATOM 765 C CA . LYS A 1 99 ? -1.316 -0.581 -16.534 1.00 97.12 99 LYS A CA 1
ATOM 766 C C . LYS A 1 99 ? -1.855 -0.830 -15.118 1.00 97.12 99 LYS A C 1
ATOM 768 O O . LYS A 1 99 ? -3.044 -1.089 -14.966 1.00 97.12 99 LYS A O 1
ATOM 773 N N . TYR A 1 100 ? -0.985 -0.776 -14.113 1.00 97.50 100 TYR A N 1
ATOM 774 C CA . TYR A 1 100 ? -1.296 -1.130 -12.727 1.00 97.50 100 TYR A CA 1
ATOM 775 C C . TYR A 1 100 ? -1.232 0.069 -11.781 1.00 97.50 100 TYR A C 1
ATOM 777 O O . TYR A 1 100 ? -1.252 -0.106 -10.566 1.00 97.50 100 TYR A O 1
ATOM 785 N N . LEU A 1 101 ? -1.114 1.280 -12.316 1.00 98.00 101 LEU A N 1
ATOM 786 C CA . LEU A 1 101 ? -0.950 2.489 -11.525 1.00 98.00 101 LEU A CA 1
ATOM 787 C C . LEU A 1 101 ? -2.096 3.452 -11.796 1.00 98.00 101 LEU A C 1
ATOM 789 O O . LEU A 1 101 ? -2.695 3.462 -12.873 1.00 98.00 101 LEU A O 1
ATOM 793 N N . SER A 1 102 ? -2.367 4.317 -10.826 1.00 97.88 102 SER A N 1
ATOM 794 C CA . SER A 1 102 ? -3.179 5.499 -11.080 1.00 97.88 102 SER A CA 1
ATOM 795 C C . SER A 1 102 ? -2.501 6.447 -12.077 1.00 97.88 102 SER A C 1
ATOM 797 O O . SER A 1 102 ? -1.310 6.326 -12.389 1.00 97.88 102 SER A O 1
ATOM 799 N N . ALA A 1 103 ? -3.258 7.436 -12.562 1.00 97.25 103 ALA A N 1
ATOM 800 C CA . ALA A 1 103 ? -2.704 8.504 -13.388 1.00 97.25 103 ALA A CA 1
ATOM 801 C C . ALA A 1 103 ? -1.600 9.272 -12.640 1.00 97.25 103 ALA A C 1
ATOM 803 O O . ALA A 1 103 ? -0.552 9.545 -13.217 1.00 97.25 103 ALA A O 1
ATOM 804 N N . GLU A 1 104 ? -1.805 9.564 -11.352 1.00 97.75 104 GLU A N 1
ATOM 805 C CA . GLU A 1 104 ? -0.820 10.236 -10.502 1.00 97.75 104 GLU A CA 1
ATOM 806 C C . GLU A 1 104 ? 0.384 9.340 -10.193 1.00 97.75 104 GLU A C 1
ATOM 808 O O . GLU A 1 104 ? 1.515 9.807 -10.246 1.00 97.75 104 GLU A O 1
ATOM 813 N N . GLY A 1 105 ? 0.180 8.052 -9.901 1.00 97.56 105 GLY A N 1
ATOM 814 C CA . GLY A 1 105 ? 1.276 7.108 -9.660 1.00 97.56 105 GLY A CA 1
ATOM 815 C C . GLY A 1 105 ? 2.152 6.912 -10.897 1.00 97.56 105 GLY A C 1
ATOM 816 O O . GLY A 1 105 ? 3.379 6.897 -10.811 1.00 97.56 105 GLY A O 1
ATOM 817 N N . SER A 1 106 ? 1.527 6.866 -12.075 1.00 98.06 106 SER A N 1
ATOM 818 C CA . SER A 1 106 ? 2.211 6.685 -13.357 1.00 98.06 106 SER A CA 1
ATOM 819 C C . SER A 1 106 ? 3.256 7.765 -13.657 1.00 98.06 106 SER A C 1
ATOM 821 O O . SER A 1 106 ? 4.235 7.480 -14.345 1.00 98.06 106 SER A O 1
ATOM 823 N N . THR A 1 107 ? 3.105 8.988 -13.134 1.00 97.94 107 THR A N 1
ATOM 824 C CA . THR A 1 107 ? 4.090 10.061 -13.364 1.00 97.94 107 THR A CA 1
ATOM 825 C C . THR A 1 107 ? 5.408 9.846 -12.621 1.00 97.94 107 THR A C 1
ATOM 827 O O . THR A 1 107 ? 6.385 10.520 -12.930 1.00 97.94 107 THR A O 1
ATOM 830 N N . TYR A 1 108 ? 5.449 8.924 -11.653 1.00 97.75 108 TYR A N 1
ATOM 831 C CA . TYR A 1 108 ? 6.628 8.657 -10.824 1.00 97.75 108 TYR A CA 1
ATOM 832 C C . TYR A 1 108 ? 7.450 7.447 -11.276 1.00 97.75 108 TYR A C 1
ATOM 834 O O . TYR A 1 108 ? 8.511 7.215 -10.700 1.00 97.75 108 TYR A O 1
ATOM 842 N N . ILE A 1 109 ? 7.002 6.696 -12.293 1.00 97.75 109 ILE A N 1
ATOM 843 C CA . ILE A 1 109 ? 7.639 5.436 -12.717 1.00 97.75 109 ILE A CA 1
ATOM 844 C C . ILE A 1 109 ? 9.138 5.606 -12.958 1.00 97.75 109 ILE A C 1
ATOM 846 O O . ILE A 1 109 ? 9.918 4.818 -12.432 1.00 97.75 109 ILE A O 1
ATOM 850 N N . GLU A 1 110 ? 9.541 6.613 -13.741 1.00 97.31 110 GLU A N 1
ATOM 851 C CA . GLU A 1 110 ? 10.955 6.781 -14.090 1.00 97.31 110 GLU A CA 1
ATOM 852 C C . GLU A 1 110 ? 11.781 7.123 -12.853 1.00 97.31 110 GLU A C 1
ATOM 854 O O . GLU A 1 110 ? 12.696 6.384 -12.513 1.00 97.31 110 GLU A O 1
ATOM 859 N N . SER A 1 111 ? 11.375 8.152 -12.105 1.00 96.25 111 SER A N 1
ATOM 860 C CA . SER A 1 111 ? 12.081 8.575 -10.893 1.00 96.25 111 SER A CA 1
ATOM 861 C C . SER A 1 111 ? 12.180 7.476 -9.829 1.00 96.25 111 SER A C 1
ATOM 863 O O . SER A 1 111 ? 13.207 7.355 -9.170 1.00 96.25 111 SER A O 1
ATOM 865 N N . ALA A 1 112 ? 11.128 6.669 -9.646 1.00 96.06 112 ALA A N 1
ATOM 866 C CA . ALA A 1 112 ? 11.126 5.582 -8.669 1.00 96.06 112 ALA A CA 1
ATOM 867 C C . ALA A 1 112 ? 12.037 4.430 -9.116 1.00 96.06 112 ALA A C 1
ATOM 869 O O . ALA A 1 112 ? 12.801 3.890 -8.317 1.00 96.06 112 ALA A O 1
ATOM 870 N N . TYR A 1 113 ? 12.000 4.090 -10.408 1.00 96.31 113 TYR A N 1
ATOM 871 C CA . TYR A 1 113 ? 12.860 3.057 -10.968 1.00 96.31 113 TYR A CA 1
ATOM 872 C C . TYR A 1 113 ? 14.338 3.471 -10.936 1.00 96.31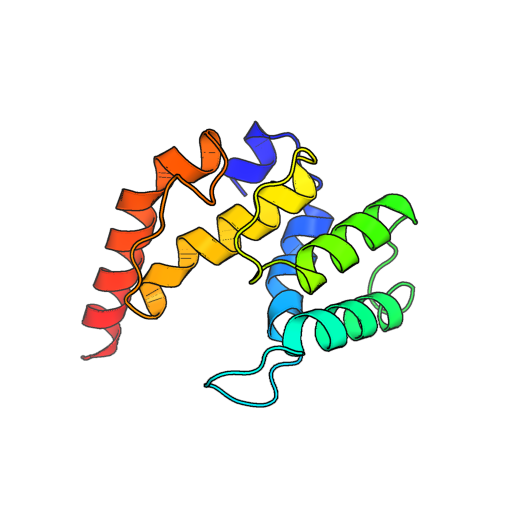 113 TYR A C 1
ATOM 874 O O . TYR A 1 113 ? 15.163 2.699 -10.453 1.00 96.31 113 TYR A O 1
ATOM 882 N N . GLU A 1 114 ? 14.670 4.694 -11.358 1.00 95.00 114 GLU A N 1
ATOM 883 C CA . GLU A 1 114 ? 16.025 5.263 -11.275 1.00 95.00 114 GLU A CA 1
ATOM 884 C C . GLU A 1 114 ? 16.559 5.252 -9.834 1.00 95.00 114 GLU A C 1
ATOM 886 O O . GLU A 1 114 ? 17.658 4.767 -9.570 1.00 95.00 114 GLU A O 1
ATOM 891 N N . TRP A 1 115 ? 15.747 5.683 -8.870 1.00 93.19 115 TRP A N 1
ATOM 892 C CA . TRP A 1 115 ? 16.142 5.662 -7.463 1.00 93.19 115 TRP A CA 1
ATOM 893 C C . TRP A 1 115 ? 16.437 4.243 -6.955 1.00 93.19 115 TRP A C 1
ATOM 895 O O . TRP A 1 115 ? 17.418 4.018 -6.242 1.00 93.19 115 TRP A O 1
ATOM 905 N N . SER A 1 116 ? 15.629 3.260 -7.360 1.00 90.81 116 SER A N 1
ATOM 906 C CA . SER A 1 116 ? 15.824 1.865 -6.957 1.00 90.81 116 SER A CA 1
ATOM 907 C C . SER A 1 116 ? 17.116 1.245 -7.510 1.00 90.81 116 SER A C 1
ATOM 909 O O . SER A 1 116 ? 17.757 0.444 -6.828 1.00 90.81 116 SER A O 1
ATOM 911 N N . ILE A 1 117 ? 17.546 1.632 -8.718 1.00 86.94 117 ILE A N 1
ATOM 912 C CA . ILE A 1 117 ? 18.792 1.131 -9.317 1.00 86.94 117 ILE A CA 1
ATOM 913 C C . ILE A 1 117 ? 20.027 1.828 -8.736 1.00 86.94 117 ILE A C 1
ATOM 915 O O . ILE A 1 117 ? 21.057 1.179 -8.567 1.00 86.94 117 ILE A O 1
ATOM 919 N N . GLU A 1 118 ? 19.936 3.109 -8.370 1.00 83.75 118 GLU A N 1
ATOM 920 C CA . GLU A 1 118 ? 21.029 3.837 -7.711 1.00 83.75 118 GLU A CA 1
ATOM 921 C C . GLU A 1 118 ? 21.338 3.263 -6.320 1.00 83.75 118 GLU A C 1
ATOM 923 O O . GLU A 1 118 ? 22.503 3.057 -5.973 1.00 83.75 118 GLU A O 1
ATOM 928 N N . GLN A 1 119 ? 20.299 2.922 -5.553 1.00 68.56 119 GLN A N 1
ATOM 929 C CA . GLN A 1 119 ? 20.418 2.250 -4.252 1.00 68.56 119 GLN A CA 1
ATOM 930 C C . GLN A 1 119 ? 21.147 0.901 -4.364 1.00 68.56 119 GLN A C 1
ATOM 932 O O . GLN A 1 119 ? 22.002 0.579 -3.538 1.00 68.56 119 GLN A O 1
ATOM 937 N N . ASN A 1 120 ? 20.870 0.138 -5.426 1.00 59.84 120 ASN A N 1
ATOM 938 C CA . ASN A 1 120 ? 21.529 -1.143 -5.690 1.00 59.84 120 ASN A CA 1
ATOM 939 C C . ASN A 1 120 ? 23.022 -0.992 -6.032 1.00 59.84 120 ASN A C 1
ATOM 941 O O . ASN A 1 120 ? 23.816 -1.889 -5.749 1.00 59.84 120 ASN A O 1
ATOM 945 N N . VAL A 1 121 ? 23.427 0.139 -6.620 1.00 59.50 121 VAL A N 1
ATOM 946 C CA . VAL A 1 121 ? 24.842 0.445 -6.889 1.00 59.50 121 VAL A CA 1
ATOM 947 C C . VAL A 1 121 ? 25.553 0.907 -5.615 1.00 59.50 121 VAL A C 1
ATOM 949 O O . VAL A 1 121 ? 26.686 0.499 -5.369 1.00 59.50 121 VAL A O 1
ATOM 952 N N . ALA A 1 122 ? 24.891 1.710 -4.778 1.00 58.31 122 ALA A N 1
ATOM 953 C CA . ALA A 1 122 ? 25.453 2.207 -3.522 1.00 58.31 122 ALA A CA 1
ATOM 954 C C . ALA A 1 122 ? 25.610 1.117 -2.441 1.00 58.31 122 ALA A C 1
ATOM 956 O O . ALA A 1 122 ? 26.514 1.212 -1.617 1.00 58.31 122 ALA A O 1
ATOM 957 N N . GLY A 1 123 ? 24.769 0.076 -2.452 1.00 52.53 123 GLY A N 1
ATOM 958 C CA . GLY A 1 123 ? 24.857 -1.071 -1.535 1.00 52.53 123 GLY A CA 1
ATOM 959 C C . GLY A 1 123 ? 25.937 -2.109 -1.877 1.00 52.53 123 GLY A C 1
ATOM 960 O O . GLY A 1 123 ? 26.126 -3.055 -1.118 1.00 52.53 123 GLY A O 1
ATOM 961 N N . ASN A 1 124 ? 26.637 -1.941 -3.004 1.00 48.16 124 ASN A N 1
ATOM 962 C CA . ASN A 1 124 ? 27.703 -2.827 -3.489 1.00 48.16 124 ASN A CA 1
ATOM 963 C C . ASN A 1 124 ? 29.124 -2.257 -3.267 1.00 48.16 124 ASN A C 1
ATOM 965 O O . ASN A 1 124 ? 30.064 -2.677 -3.950 1.00 48.16 124 ASN A O 1
ATOM 969 N N . VAL A 1 125 ? 29.289 -1.306 -2.337 1.00 43.28 125 VAL A N 1
ATOM 970 C CA . VAL A 1 125 ? 30.582 -0.691 -1.963 1.00 43.28 125 VAL A CA 1
ATOM 971 C C . VAL A 1 125 ? 30.962 -1.032 -0.528 1.00 43.28 125 VAL A C 1
ATOM 973 O O . VAL A 1 125 ? 30.085 -0.917 0.354 1.00 43.28 125 VAL A O 1
#

Radius of gyration: 14.71 Å; chains: 1; bounding box: 45×32×37 Å

Sequence (125 aa):
MAIGNTRRADLLVVELFALLHDSQRENEGIDPGHGDRAADFAAALNLKFYDLKPSQLDQLCTAIRFHSDGEIHSDPTIQTCWDADRLDLGRIGIKPSTKYLSAEGSTYIESAYEWSIEQNVAGNV

Foldseek 3Di:
DVLCVVLVADVVLLVVLVVQLQVQDPDPDDDLCSLVVSLVVLVVCDPPPHPDDPVSNVLSSVLSNCLPVQDADPHSHSQVSSLVVQLQCLLVPDQHDPSRHDPSSVVCRVVSNVVSVVVVVVVVD

Secondary structure (DSSP, 8-state):
-HHHHHHT--HHHHHHHHHHTTTT-SSSS--TTHHHHHHHHHHHHBTTTB---HHHHHHHHHHHHTGGG----SSHHHHHHHHHHHHGGGGGTPPP-GGGS-HHHHTTHHHHHHHHHHHHHHTT-

pLD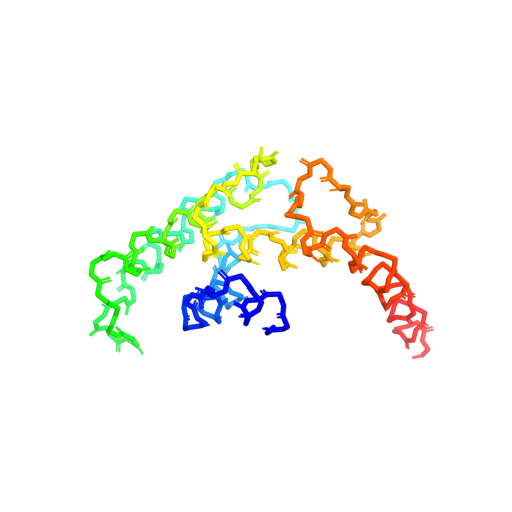DT: mean 94.17, std 10.23, range [43.28, 98.88]